Protein AF-A0A0B7IC99-F1 (afdb_monomer_lite)

Structure (mmCIF, N/CA/C/O backbone):
data_AF-A0A0B7IC99-F1
#
_entry.id   AF-A0A0B7IC99-F1
#
loop_
_atom_site.group_PDB
_atom_site.id
_atom_site.type_symbol
_atom_site.label_atom_id
_atom_site.label_alt_id
_atom_site.label_comp_id
_atom_site.label_asym_id
_atom_site.label_entity_id
_atom_site.label_seq_id
_atom_site.pdbx_PDB_ins_code
_atom_site.Cartn_x
_atom_site.Cartn_y
_atom_site.Cartn_z
_atom_site.occupancy
_atom_site.B_iso_or_equiv
_atom_site.auth_seq_id
_atom_site.auth_comp_id
_atom_site.auth_asym_id
_atom_site.auth_atom_id
_atom_site.pdbx_PDB_model_num
ATOM 1 N N . MET A 1 1 ? 34.315 9.144 -9.567 1.00 33.91 1 MET A N 1
ATOM 2 C CA . MET A 1 1 ? 32.883 9.431 -9.334 1.00 33.91 1 MET A CA 1
ATOM 3 C C . MET A 1 1 ? 32.122 8.128 -9.493 1.00 33.91 1 MET A C 1
ATOM 5 O O . MET A 1 1 ? 31.980 7.667 -10.616 1.00 33.91 1 MET A O 1
ATOM 9 N N . CYS A 1 2 ? 31.712 7.488 -8.397 1.00 37.56 2 CYS A N 1
ATOM 10 C CA . CYS A 1 2 ? 30.828 6.327 -8.478 1.00 37.56 2 CYS A CA 1
ATOM 11 C C . CYS A 1 2 ? 29.395 6.842 -8.585 1.00 37.56 2 CYS A C 1
ATOM 13 O O . CYS A 1 2 ? 28.872 7.430 -7.641 1.00 37.56 2 CYS A O 1
ATOM 15 N N . VAL A 1 3 ? 28.779 6.660 -9.750 1.00 36.12 3 VAL A N 1
ATOM 16 C CA . VAL A 1 3 ? 27.331 6.787 -9.893 1.00 36.12 3 VAL A CA 1
ATOM 17 C C . VAL A 1 3 ? 26.743 5.565 -9.197 1.00 36.12 3 VAL A C 1
ATOM 19 O O . VAL A 1 3 ? 26.799 4.458 -9.727 1.00 36.12 3 VAL A O 1
ATOM 22 N N . SER A 1 4 ? 26.248 5.743 -7.974 1.00 40.25 4 SER A N 1
ATOM 23 C CA . SER A 1 4 ? 25.485 4.709 -7.281 1.00 40.25 4 SER A CA 1
ATOM 24 C C . SER A 1 4 ? 24.164 4.527 -8.018 1.00 40.25 4 SER A C 1
ATOM 26 O O . SER A 1 4 ? 23.196 5.247 -7.781 1.00 40.25 4 SER A O 1
ATOM 28 N N . ILE A 1 5 ? 24.136 3.583 -8.951 1.00 47.56 5 ILE A N 1
ATOM 29 C CA . ILE A 1 5 ? 22.894 3.060 -9.507 1.00 47.56 5 ILE A CA 1
ATOM 30 C C . ILE A 1 5 ? 22.196 2.371 -8.333 1.00 47.56 5 ILE A C 1
ATOM 32 O O . ILE A 1 5 ? 22.685 1.359 -7.833 1.00 47.56 5 ILE A O 1
ATOM 36 N N . ALA A 1 6 ? 21.116 2.956 -7.814 1.00 50.75 6 ALA A N 1
ATOM 37 C CA . ALA A 1 6 ? 20.297 2.279 -6.818 1.00 50.75 6 ALA A CA 1
ATOM 38 C C . ALA A 1 6 ? 19.737 1.015 -7.482 1.00 50.75 6 ALA A C 1
ATOM 40 O O . ALA A 1 6 ? 18.934 1.111 -8.410 1.00 50.75 6 ALA A O 1
ATOM 41 N N . SER A 1 7 ? 20.204 -0.162 -7.066 1.00 52.50 7 SER A N 1
ATOM 42 C CA . SER A 1 7 ? 19.646 -1.423 -7.537 1.00 52.50 7 SER A CA 1
ATOM 43 C C . SER A 1 7 ? 18.188 -1.505 -7.090 1.00 52.50 7 SER A C 1
ATOM 45 O O . SER A 1 7 ? 17.863 -1.236 -5.931 1.00 52.50 7 SER A O 1
ATOM 47 N N . ALA A 1 8 ? 17.292 -1.837 -8.021 1.00 60.47 8 ALA A N 1
ATOM 48 C CA . ALA A 1 8 ? 15.918 -2.160 -7.669 1.00 60.47 8 ALA A CA 1
ATOM 49 C C . ALA A 1 8 ? 15.945 -3.362 -6.716 1.00 60.47 8 ALA A C 1
ATOM 51 O O . ALA A 1 8 ? 16.565 -4.383 -7.023 1.00 60.47 8 ALA A O 1
ATOM 52 N N . GLN A 1 9 ? 15.323 -3.227 -5.546 1.00 73.44 9 GLN A N 1
ATOM 53 C CA . GLN A 1 9 ? 15.231 -4.330 -4.597 1.00 73.44 9 GLN A CA 1
ATOM 54 C C . GLN A 1 9 ? 13.999 -5.157 -4.942 1.00 73.44 9 GLN A C 1
ATOM 56 O O . GLN A 1 9 ? 12.896 -4.619 -5.022 1.00 73.44 9 GLN A O 1
ATOM 61 N N . HIS A 1 10 ? 14.192 -6.459 -5.133 1.00 79.50 10 HIS A N 1
ATOM 62 C CA . HIS A 1 10 ? 13.088 -7.390 -5.307 1.00 79.50 10 HIS A CA 1
ATOM 63 C C . HIS A 1 10 ? 12.312 -7.515 -3.991 1.00 79.50 10 HIS A C 1
ATOM 65 O O . HIS A 1 10 ? 12.901 -7.830 -2.953 1.00 79.50 10 HIS A O 1
ATOM 71 N N . LEU A 1 11 ? 11.007 -7.256 -4.031 1.00 91.38 11 LEU A N 1
ATOM 72 C CA . LEU A 1 11 ? 10.086 -7.483 -2.921 1.00 91.38 11 LEU A CA 1
ATOM 73 C C . LEU A 1 11 ? 9.160 -8.632 -3.297 1.00 91.38 11 LEU A C 1
ATOM 75 O O . LEU A 1 11 ? 8.717 -8.705 -4.435 1.00 91.38 11 LEU A O 1
ATOM 79 N N . TYR A 1 12 ? 8.878 -9.503 -2.335 1.00 94.19 12 TYR A N 1
ATOM 80 C CA . TYR A 1 12 ? 7.920 -10.590 -2.506 1.00 94.19 12 TYR A CA 1
ATOM 81 C C . TYR A 1 12 ? 6.507 -10.128 -2.122 1.00 94.19 12 TYR A C 1
ATOM 83 O O . TYR A 1 12 ? 6.346 -9.204 -1.312 1.00 94.19 12 TYR A O 1
ATOM 91 N N . THR A 1 13 ? 5.476 -10.784 -2.652 1.00 97.06 13 THR A N 1
ATOM 92 C CA . THR A 1 13 ? 4.086 -10.530 -2.242 1.00 97.06 13 THR A CA 1
ATOM 93 C C . THR A 1 13 ? 3.875 -10.696 -0.735 1.00 97.06 13 THR A C 1
ATOM 95 O O . THR A 1 13 ? 4.193 -11.721 -0.139 1.00 97.06 13 THR A O 1
ATOM 98 N N . GLY A 1 14 ? 3.283 -9.681 -0.108 1.00 96.50 14 GLY A N 1
ATOM 99 C CA . GLY A 1 14 ? 3.072 -9.608 1.335 1.00 96.50 14 GLY A CA 1
ATOM 100 C C . GLY A 1 14 ? 4.176 -8.868 2.090 1.00 96.50 14 GLY A C 1
ATOM 101 O O . GLY A 1 14 ? 3.988 -8.570 3.270 1.00 96.50 14 GLY A O 1
ATOM 102 N N . ALA A 1 15 ? 5.289 -8.514 1.436 1.00 96.88 15 ALA A N 1
ATOM 103 C CA . ALA A 1 15 ? 6.337 -7.716 2.061 1.00 96.88 15 ALA A CA 1
ATOM 104 C C . ALA A 1 15 ? 5.795 -6.356 2.529 1.00 96.88 15 ALA A C 1
ATOM 106 O O . ALA A 1 15 ? 5.006 -5.706 1.841 1.00 96.88 15 ALA A O 1
ATOM 107 N N . THR A 1 16 ? 6.265 -5.894 3.687 1.00 96.94 16 THR A N 1
ATOM 108 C CA . THR A 1 16 ? 5.835 -4.643 4.326 1.00 96.94 16 THR A CA 1
ATOM 109 C C . THR A 1 16 ? 6.961 -3.599 4.282 1.00 96.94 16 THR A C 1
ATOM 111 O O . THR A 1 16 ? 7.579 -3.323 5.314 1.00 96.94 16 THR A O 1
ATOM 114 N N . PRO A 1 17 ? 7.260 -2.972 3.126 1.00 95.88 17 PRO A N 1
ATOM 115 C CA . PRO A 1 17 ? 8.438 -2.109 2.982 1.00 95.88 17 PRO A CA 1
ATOM 116 C C . PRO A 1 17 ? 8.376 -0.812 3.808 1.00 95.88 17 PRO A C 1
ATOM 118 O O . PRO A 1 17 ? 9.403 -0.179 4.044 1.00 95.88 17 PRO A O 1
ATOM 121 N N . TYR A 1 18 ? 7.192 -0.419 4.287 1.00 96.38 18 TYR A N 1
ATOM 122 C CA . TYR A 1 18 ? 6.999 0.718 5.195 1.00 96.38 18 TYR A CA 1
ATOM 123 C C . TYR A 1 18 ? 6.839 0.327 6.670 1.00 96.38 18 TYR A C 1
ATOM 125 O O . TYR A 1 18 ? 6.283 1.099 7.452 1.00 96.38 18 TYR A O 1
ATOM 133 N N . SER A 1 19 ? 7.335 -0.844 7.086 1.00 96.12 19 SER A N 1
ATOM 134 C CA . SER A 1 19 ? 7.227 -1.306 8.479 1.00 96.12 19 SER A CA 1
ATOM 135 C C . SER A 1 19 ? 7.847 -0.333 9.485 1.00 96.12 19 SER A C 1
ATOM 137 O O . SER A 1 19 ? 7.276 -0.106 10.546 1.00 96.12 19 SER A O 1
ATOM 139 N N . GLN A 1 20 ? 8.938 0.345 9.119 1.00 94.50 20 GLN A N 1
ATOM 140 C CA . GLN A 1 20 ? 9.553 1.386 9.954 1.00 94.50 20 GLN A CA 1
ATOM 141 C C . GLN A 1 20 ? 8.631 2.595 10.235 1.00 94.50 20 GLN A C 1
ATOM 143 O O . GLN A 1 20 ? 8.875 3.333 11.184 1.00 94.50 20 GLN A O 1
ATOM 148 N N . TYR A 1 21 ? 7.596 2.816 9.413 1.00 94.25 21 TYR A N 1
ATOM 149 C CA . TYR A 1 21 ? 6.668 3.950 9.531 1.00 94.25 21 TYR A CA 1
ATOM 150 C C . TYR A 1 21 ? 5.298 3.542 10.078 1.00 94.25 21 TYR A C 1
ATOM 152 O O . TYR A 1 21 ? 4.676 4.311 10.810 1.00 94.25 21 TYR A O 1
ATOM 160 N N . TYR A 1 22 ? 4.815 2.353 9.710 1.00 95.06 22 TYR A N 1
ATOM 161 C CA . TYR A 1 22 ? 3.443 1.914 9.994 1.00 95.06 22 TYR A CA 1
ATOM 162 C C . TYR A 1 22 ? 3.354 0.602 10.782 1.00 95.06 22 TYR A C 1
ATOM 164 O O . TYR A 1 22 ? 2.251 0.183 11.127 1.00 95.06 22 TYR A O 1
ATOM 172 N N . GLY A 1 23 ? 4.487 -0.040 11.073 1.00 95.12 23 GLY A N 1
ATOM 173 C CA . GLY A 1 23 ? 4.533 -1.399 11.602 1.00 95.12 23 GLY A CA 1
ATOM 174 C C . GLY A 1 23 ? 4.267 -2.464 10.535 1.00 95.12 23 GLY A C 1
ATOM 175 O O . GLY A 1 23 ? 4.018 -2.170 9.361 1.00 95.12 23 GLY A O 1
ATOM 176 N N . GLU A 1 2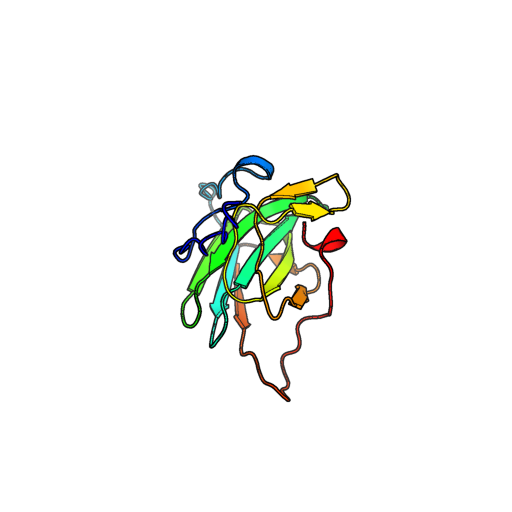4 ? 4.364 -3.721 10.952 1.00 93.94 24 GLU A N 1
ATOM 177 C CA . GLU A 1 24 ? 3.972 -4.882 10.148 1.00 93.94 24 GLU A CA 1
ATOM 178 C C . GLU A 1 24 ? 2.452 -5.101 10.203 1.00 93.94 24 GLU A C 1
ATOM 180 O O . GLU A 1 24 ? 1.728 -4.377 10.888 1.00 93.94 24 GLU A O 1
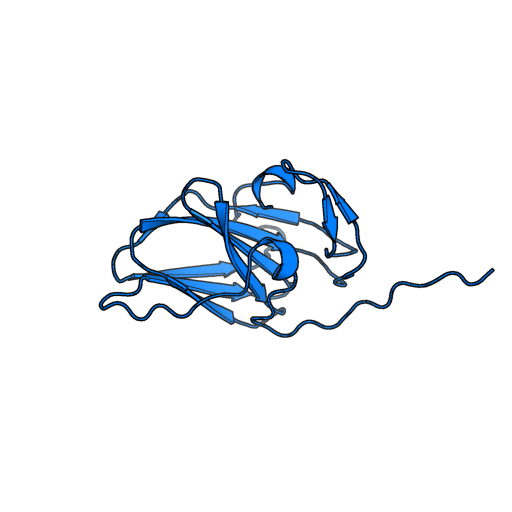ATOM 185 N N . ASN A 1 25 ? 1.948 -6.093 9.468 1.00 94.50 25 ASN A N 1
ATOM 186 C CA . ASN A 1 25 ? 0.527 -6.434 9.464 1.00 94.50 25 ASN A CA 1
ATOM 187 C C . ASN A 1 25 ? 0.224 -7.455 10.577 1.00 94.50 25 ASN A C 1
ATOM 189 O O . ASN A 1 25 ? 0.524 -8.633 10.384 1.00 94.50 25 ASN A O 1
ATOM 193 N N . PRO A 1 26 ? -0.398 -7.069 11.709 1.00 88.62 26 PRO A N 1
ATOM 194 C CA . PRO A 1 26 ? -0.769 -8.040 12.727 1.00 88.62 26 PRO A CA 1
ATOM 195 C C . PRO A 1 26 ? -1.895 -8.954 12.241 1.00 88.62 26 PRO A C 1
ATOM 197 O O . PRO A 1 26 ? -2.782 -8.535 11.480 1.00 88.62 26 PRO A O 1
ATOM 200 N N . SER A 1 27 ? -1.867 -10.188 12.744 1.00 83.88 27 SER A N 1
ATOM 201 C CA . SER A 1 27 ? -2.975 -11.134 12.667 1.00 83.88 27 SER A CA 1
ATOM 202 C C . SER A 1 27 ? -4.238 -10.523 13.274 1.00 83.88 27 SER A C 1
ATOM 204 O O . SER A 1 27 ? -4.201 -9.668 14.160 1.00 83.88 27 SER A O 1
ATOM 206 N N . CYS A 1 28 ? -5.385 -10.952 12.764 1.00 85.25 28 CYS A N 1
ATOM 207 C CA . CYS A 1 28 ? -6.654 -10.729 13.431 1.00 85.25 28 CYS A CA 1
ATOM 208 C C . CYS A 1 28 ? -6.972 -12.003 14.217 1.00 85.25 28 CYS A C 1
ATOM 210 O O . CYS A 1 28 ? -7.140 -13.062 13.616 1.00 85.25 28 CYS A O 1
ATOM 212 N N . GLU A 1 29 ? -6.977 -11.898 15.545 1.00 77.31 29 GLU A N 1
ATOM 213 C CA . GLU A 1 29 ? -7.206 -13.021 16.472 1.00 77.31 29 GLU A CA 1
ATOM 214 C C . GLU A 1 29 ? -8.638 -13.033 17.036 1.00 77.31 29 GLU A C 1
ATOM 216 O O . GLU A 1 29 ? -9.011 -13.918 17.801 1.00 77.31 29 GLU A O 1
ATOM 221 N N . GLU A 1 30 ? -9.460 -12.053 16.654 1.00 71.88 30 GLU A N 1
ATOM 222 C CA . GLU A 1 30 ? -10.852 -11.937 17.086 1.00 71.88 30 GLU A CA 1
ATOM 223 C C . GLU A 1 30 ? -11.787 -12.850 16.274 1.00 71.88 30 GLU A C 1
ATOM 225 O O . GLU A 1 30 ? -11.544 -13.165 15.106 1.00 71.88 30 GLU A O 1
ATOM 230 N N . TYR A 1 31 ? -12.917 -13.235 16.873 1.00 71.25 31 TYR A N 1
ATOM 231 C CA . TYR A 1 31 ? -13.989 -13.918 16.149 1.00 71.25 31 TYR A CA 1
ATOM 232 C C . TYR A 1 31 ? -14.648 -12.934 15.166 1.00 71.25 31 TYR A C 1
ATOM 234 O O . TYR A 1 31 ? -15.198 -11.918 15.587 1.00 71.25 31 TYR A O 1
ATOM 242 N N . GLY A 1 32 ? -14.619 -13.236 13.862 1.00 77.62 32 GLY A N 1
ATOM 243 C CA . GLY A 1 32 ? -15.238 -12.384 12.835 1.00 77.62 32 GLY A CA 1
ATOM 244 C C . GLY A 1 32 ? -14.291 -11.367 12.185 1.00 77.62 32 GLY A C 1
ATOM 245 O O . GLY A 1 32 ? -14.602 -10.186 12.055 1.00 77.62 32 GLY A O 1
ATOM 246 N N . CYS A 1 33 ? -13.113 -11.805 11.751 1.00 90.00 33 CYS A N 1
ATOM 247 C CA . CYS A 1 33 ? -12.221 -10.943 10.983 1.00 90.00 33 CYS A CA 1
ATOM 248 C C . CYS A 1 33 ? -12.839 -10.551 9.635 1.00 90.00 33 CYS A C 1
ATOM 250 O O . CYS A 1 33 ? -13.373 -11.384 8.903 1.00 90.00 33 CYS A O 1
ATOM 252 N N . SER A 1 34 ? -12.712 -9.274 9.295 1.00 94.38 34 SER A N 1
ATOM 253 C CA . SER A 1 34 ? -12.949 -8.778 7.946 1.00 94.38 34 SER A CA 1
ATOM 254 C C . SER A 1 34 ? -11.673 -8.882 7.122 1.00 94.38 34 SER A C 1
ATOM 256 O O . SER A 1 34 ? -10.561 -8.803 7.655 1.00 94.38 34 SER A O 1
ATOM 258 N N . GLN A 1 35 ? -11.832 -9.042 5.812 1.00 95.88 35 GLN A N 1
ATOM 259 C CA . GLN A 1 35 ? -10.708 -9.221 4.905 1.00 95.88 35 GLN A CA 1
ATOM 260 C C . GLN A 1 35 ? -10.807 -8.303 3.694 1.00 95.88 35 GLN A C 1
ATOM 262 O O . GLN A 1 35 ? -11.890 -8.034 3.177 1.00 95.88 35 GLN A O 1
ATOM 267 N N . ILE A 1 36 ? -9.651 -7.857 3.213 1.00 96.50 36 ILE A N 1
ATOM 268 C CA . ILE A 1 36 ? -9.512 -7.264 1.884 1.00 96.50 36 ILE A CA 1
ATOM 269 C C . ILE A 1 36 ? -8.528 -8.121 1.106 1.00 96.50 36 ILE A C 1
ATOM 271 O O . ILE A 1 36 ? -7.362 -8.222 1.486 1.00 96.50 36 ILE A O 1
ATOM 275 N N . LYS A 1 37 ? -8.991 -8.725 0.015 1.00 97.12 37 LYS A N 1
ATOM 276 C CA . LYS A 1 37 ? -8.145 -9.468 -0.915 1.00 97.12 37 LYS A CA 1
ATOM 277 C C . LYS A 1 37 ? -7.873 -8.609 -2.135 1.00 97.12 37 LYS A C 1
ATOM 279 O O . LYS A 1 37 ? -8.800 -8.136 -2.785 1.00 97.12 37 LYS A O 1
ATOM 284 N N . VAL A 1 38 ? -6.603 -8.434 -2.465 1.00 96.44 38 VAL A N 1
ATOM 285 C CA . VAL A 1 38 ? -6.176 -7.726 -3.670 1.00 96.44 38 VAL A CA 1
ATOM 286 C C . VAL A 1 38 ? -5.487 -8.725 -4.577 1.00 96.44 38 VAL A C 1
ATOM 288 O O . VAL A 1 38 ? -4.566 -9.408 -4.147 1.00 96.44 38 VAL A O 1
ATOM 291 N N . THR A 1 39 ? -5.955 -8.825 -5.816 1.00 95.06 39 THR A N 1
ATOM 292 C CA . THR A 1 39 ? -5.351 -9.642 -6.876 1.00 95.06 39 THR A CA 1
ATOM 293 C C . THR A 1 39 ? -4.859 -8.716 -7.976 1.00 95.06 39 THR A C 1
ATOM 295 O O . THR A 1 39 ? -5.627 -7.884 -8.468 1.00 95.06 39 THR A O 1
ATOM 298 N N . THR A 1 40 ? -3.592 -8.838 -8.349 1.00 92.31 40 THR A N 1
ATOM 299 C CA . THR A 1 40 ? -2.958 -8.052 -9.409 1.00 92.31 40 THR A CA 1
ATOM 300 C C . THR A 1 40 ? -2.990 -8.809 -10.734 1.00 92.31 40 THR A C 1
ATOM 302 O O . THR A 1 40 ? -3.279 -10.002 -10.800 1.00 92.31 40 THR A O 1
ATOM 305 N N . SER A 1 41 ? -2.715 -8.088 -11.820 1.00 87.25 41 SER A N 1
ATOM 306 C CA . SER A 1 41 ? -2.564 -8.664 -13.158 1.00 87.25 41 SER A CA 1
ATOM 307 C C . SER A 1 41 ? -1.154 -8.410 -13.683 1.00 87.25 41 SER A C 1
ATOM 309 O O . SER A 1 41 ? -0.234 -9.146 -13.387 1.00 87.25 41 SER A O 1
ATOM 311 N N . ASN A 1 42 ? -0.921 -7.329 -14.408 1.00 84.25 42 ASN A N 1
ATOM 312 C CA . ASN A 1 42 ? 0.331 -7.083 -15.130 1.00 84.25 42 ASN A CA 1
ATOM 313 C C . ASN A 1 42 ? 1.272 -6.068 -14.453 1.00 84.25 42 ASN A C 1
ATOM 315 O O . ASN A 1 42 ? 2.261 -5.658 -15.066 1.00 84.25 42 ASN A O 1
ATOM 319 N N . SER A 1 43 ? 0.961 -5.628 -13.234 1.00 88.38 43 SER A N 1
ATOM 320 C CA . SER A 1 43 ? 1.737 -4.615 -12.519 1.00 88.38 43 SER A CA 1
ATOM 321 C C . SER A 1 43 ? 1.863 -4.948 -11.048 1.00 88.38 43 SER A C 1
ATOM 323 O O . SER A 1 43 ? 0.893 -5.374 -10.419 1.00 88.38 43 SER A O 1
ATOM 325 N N . ASP A 1 44 ? 3.039 -4.636 -10.517 1.00 93.56 44 ASP A N 1
ATOM 326 C CA . ASP A 1 44 ? 3.274 -4.558 -9.087 1.00 93.56 44 ASP A CA 1
ATOM 327 C C . ASP A 1 44 ? 2.431 -3.429 -8.493 1.00 93.56 44 ASP A C 1
ATOM 329 O O . ASP A 1 44 ? 2.149 -2.411 -9.147 1.00 93.56 44 ASP A O 1
ATOM 333 N N . VAL A 1 45 ? 2.051 -3.604 -7.233 1.00 95.44 45 VAL A N 1
ATOM 334 C CA . VAL A 1 45 ? 1.325 -2.595 -6.471 1.00 95.44 45 VAL A CA 1
ATOM 335 C C . VAL A 1 45 ? 1.772 -2.620 -5.019 1.00 95.44 45 VAL A C 1
ATOM 337 O O . VAL A 1 45 ? 1.918 -3.671 -4.401 1.00 95.44 45 VAL A O 1
ATOM 340 N N . LEU A 1 46 ? 1.951 -1.439 -4.444 1.00 97.56 46 LEU A N 1
ATOM 341 C CA . LEU A 1 46 ? 1.937 -1.267 -3.005 1.00 97.56 46 LEU A CA 1
ATOM 342 C C . LEU A 1 46 ? 0.528 -0.856 -2.585 1.00 97.56 46 LEU A C 1
ATOM 344 O O . LEU A 1 46 ? 0.020 0.188 -2.996 1.00 97.56 46 LEU A O 1
ATOM 348 N N . VAL A 1 47 ? -0.098 -1.667 -1.744 1.00 97.94 47 VAL A N 1
ATOM 349 C CA . VAL A 1 47 ? -1.412 -1.374 -1.176 1.00 97.94 47 VAL A CA 1
ATOM 350 C C . VAL A 1 47 ? -1.226 -0.766 0.203 1.00 97.94 47 VAL A C 1
ATOM 352 O O . VAL A 1 47 ? -0.488 -1.317 1.018 1.00 97.94 47 VAL A O 1
ATOM 355 N N . THR A 1 48 ? -1.928 0.329 0.497 1.00 98.00 48 THR A N 1
ATOM 356 C CA . THR A 1 48 ? -2.094 0.832 1.867 1.00 98.00 48 THR A CA 1
ATOM 357 C C . THR A 1 48 ? -3.574 0.878 2.228 1.00 98.00 48 THR A C 1
ATOM 359 O O . THR A 1 48 ? -4.427 1.258 1.428 1.00 98.00 48 THR A O 1
ATOM 362 N N . ILE A 1 49 ? -3.900 0.470 3.452 1.00 97.94 49 ILE A N 1
ATOM 363 C CA . ILE A 1 49 ? -5.268 0.478 3.975 1.00 97.94 49 ILE A CA 1
ATOM 364 C C . ILE A 1 49 ? -5.309 1.430 5.158 1.00 97.94 49 ILE A C 1
ATOM 366 O O . ILE A 1 49 ? -4.538 1.283 6.111 1.00 97.94 49 ILE A O 1
ATOM 370 N N . LYS A 1 50 ? -6.223 2.401 5.108 1.00 97.12 50 LYS A N 1
ATOM 371 C CA . LYS A 1 50 ? -6.408 3.402 6.156 1.00 97.12 50 LYS A CA 1
ATOM 372 C C . LYS A 1 50 ? -7.680 3.166 6.964 1.00 97.12 50 LYS A C 1
ATOM 374 O O . LYS A 1 50 ? -8.733 2.875 6.405 1.00 97.12 50 LYS A O 1
ATOM 379 N N . LYS A 1 51 ? -7.597 3.389 8.278 1.00 95.94 51 LYS A N 1
ATOM 380 C CA . LYS A 1 51 ? -8.738 3.504 9.205 1.00 95.94 51 LYS A CA 1
ATOM 381 C C . LYS A 1 51 ? -8.629 4.845 9.919 1.00 95.94 51 LYS A C 1
ATOM 383 O O . LYS A 1 51 ? -7.575 5.166 10.463 1.00 95.94 51 LYS A O 1
ATOM 388 N N . LYS A 1 52 ? -9.697 5.652 9.901 1.00 94.50 52 LYS A N 1
ATOM 389 C CA . LYS A 1 52 ? -9.706 7.011 10.493 1.00 94.50 52 LYS A CA 1
ATOM 390 C C . LYS A 1 52 ? -8.502 7.870 10.042 1.00 94.50 52 LYS A C 1
ATOM 392 O O . LYS A 1 52 ? -7.872 8.547 10.847 1.00 94.50 52 LYS A O 1
ATOM 397 N N . GLY A 1 53 ? -8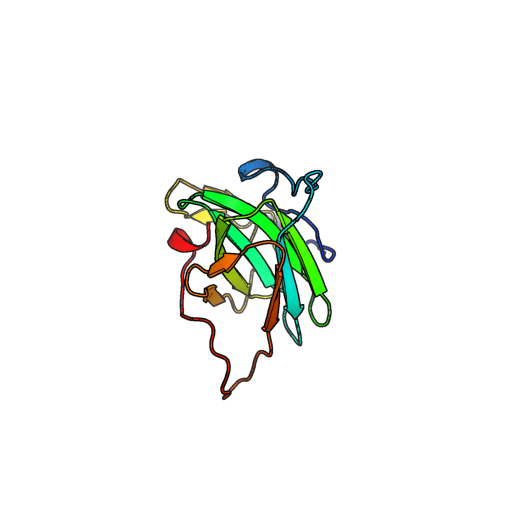.147 7.787 8.755 1.00 91.88 53 GLY A N 1
ATOM 398 C CA . GLY A 1 53 ? -7.056 8.560 8.143 1.00 91.88 53 GLY A CA 1
ATOM 399 C C . GLY A 1 53 ? -5.629 8.057 8.410 1.00 91.88 53 GLY A C 1
ATOM 400 O O . GLY A 1 53 ? -4.690 8.623 7.854 1.00 91.88 53 GLY A O 1
ATOM 401 N N . LYS A 1 54 ? -5.441 6.997 9.206 1.00 94.06 54 LYS A N 1
ATOM 402 C CA . LYS A 1 54 ? -4.123 6.408 9.505 1.00 94.06 54 LYS A CA 1
ATOM 403 C C . LYS A 1 54 ? -3.923 5.104 8.745 1.00 94.06 54 LYS A C 1
ATOM 405 O O . LYS A 1 54 ? -4.857 4.307 8.699 1.00 94.06 54 LYS A O 1
ATOM 410 N N . VAL A 1 55 ? -2.730 4.876 8.187 1.00 96.12 55 VAL A N 1
ATOM 411 C CA . VAL A 1 55 ? -2.357 3.572 7.609 1.00 96.12 55 VAL A CA 1
ATOM 412 C C . VAL A 1 55 ? -2.335 2.537 8.730 1.00 96.12 55 VAL A C 1
ATOM 414 O O . VAL A 1 55 ? -1.681 2.744 9.746 1.00 96.12 55 VAL A O 1
ATOM 417 N N . VAL A 1 56 ? -3.087 1.454 8.552 1.00 96.44 56 VAL A N 1
ATOM 418 C CA . VAL A 1 56 ? -3.174 0.340 9.509 1.00 96.44 56 VAL A CA 1
ATOM 419 C C . VAL A 1 56 ? -2.679 -0.977 8.925 1.00 96.44 56 VAL A C 1
ATOM 421 O O . VAL A 1 56 ? -2.383 -1.897 9.684 1.00 96.44 56 VAL A O 1
ATOM 424 N N . ARG A 1 57 ? -2.613 -1.086 7.595 1.00 97.25 57 ARG A N 1
ATOM 425 C CA . ARG A 1 57 ? -2.020 -2.214 6.874 1.00 97.25 57 ARG A CA 1
ATOM 426 C C . ARG A 1 57 ? -1.359 -1.721 5.600 1.00 97.25 57 ARG A C 1
ATOM 428 O O . ARG A 1 57 ? -1.836 -0.761 4.989 1.00 97.25 57 ARG A O 1
ATOM 435 N N . HIS A 1 58 ? -0.306 -2.405 5.185 1.00 98.12 58 HIS A N 1
ATOM 436 C CA . HIS A 1 58 ? 0.298 -2.213 3.873 1.00 98.12 58 HIS A CA 1
ATOM 437 C C . HIS A 1 58 ? 0.970 -3.492 3.405 1.00 98.12 58 HIS A C 1
ATOM 439 O O . HIS A 1 58 ? 1.421 -4.280 4.227 1.00 98.12 58 HIS A O 1
ATOM 445 N N . ALA A 1 59 ? 1.001 -3.720 2.100 1.00 98.12 59 ALA A N 1
ATOM 446 C CA . ALA A 1 59 ? 1.795 -4.796 1.526 1.00 98.12 59 ALA A CA 1
ATOM 447 C C . ALA A 1 59 ? 2.162 -4.470 0.083 1.00 98.12 59 ALA A C 1
ATOM 449 O O . ALA A 1 59 ? 1.380 -3.856 -0.647 1.00 98.12 59 ALA A O 1
ATOM 450 N N . PHE A 1 60 ? 3.349 -4.906 -0.312 1.00 97.69 60 PHE A N 1
ATOM 451 C CA . PHE A 1 60 ? 3.728 -5.045 -1.706 1.00 97.69 60 PHE A CA 1
ATOM 452 C C . PHE A 1 60 ? 3.088 -6.316 -2.272 1.00 97.69 60 PHE A C 1
ATOM 454 O O . PHE A 1 60 ? 3.034 -7.333 -1.583 1.00 97.69 60 PHE A O 1
ATOM 461 N N . ILE A 1 61 ? 2.583 -6.260 -3.499 1.00 97.31 61 ILE A N 1
ATOM 462 C CA . ILE A 1 61 ? 1.999 -7.398 -4.210 1.00 97.31 61 ILE A CA 1
ATOM 463 C C . ILE A 1 61 ? 2.597 -7.390 -5.612 1.00 97.31 61 ILE A C 1
ATOM 465 O O . ILE A 1 61 ? 2.457 -6.398 -6.336 1.00 97.31 61 ILE A O 1
ATOM 469 N N . GLU A 1 62 ? 3.279 -8.474 -5.965 1.00 95.19 62 GLU A N 1
ATOM 470 C CA . GLU A 1 62 ? 3.880 -8.658 -7.286 1.00 95.19 62 GLU A CA 1
ATOM 471 C C . GLU A 1 62 ? 2.796 -8.745 -8.363 1.00 95.19 62 GLU A C 1
ATOM 473 O O . GLU A 1 62 ? 1.636 -9.064 -8.084 1.00 95.19 62 GLU A O 1
ATOM 478 N N . ALA A 1 63 ? 3.152 -8.452 -9.612 1.00 92.62 63 ALA A N 1
ATOM 479 C CA . ALA A 1 63 ? 2.286 -8.737 -10.750 1.00 92.62 63 ALA A CA 1
ATOM 480 C C . ALA A 1 63 ? 1.871 -10.228 -10.794 1.00 92.62 63 ALA A C 1
ATOM 482 O O . ALA A 1 63 ? 2.688 -11.121 -10.589 1.00 92.62 63 ALA A O 1
ATOM 483 N N . ASN A 1 64 ? 0.614 -10.489 -11.160 1.00 92.75 64 ASN A N 1
ATOM 484 C CA . ASN A 1 64 ? -0.038 -11.803 -11.256 1.00 92.75 64 ASN A CA 1
ATOM 485 C C . ASN A 1 64 ? -0.150 -12.576 -9.933 1.00 92.75 64 ASN A C 1
ATOM 487 O O . ASN A 1 64 ? -0.268 -13.800 -9.951 1.00 92.75 64 ASN A O 1
ATOM 491 N N . ASP A 1 65 ? -0.157 -11.878 -8.801 1.00 96.19 65 ASP A N 1
ATOM 492 C CA . ASP A 1 65 ? -0.281 -12.488 -7.481 1.00 96.19 65 ASP A CA 1
ATOM 493 C C . ASP A 1 65 ? -1.449 -11.885 -6.685 1.00 96.19 65 ASP A C 1
ATOM 495 O O . ASP A 1 65 ? -2.182 -11.001 -7.144 1.00 96.19 65 ASP A O 1
ATOM 499 N N . SER A 1 66 ? -1.678 -12.391 -5.479 1.00 96.81 66 SER A N 1
ATOM 500 C CA . SER A 1 66 ? -2.699 -11.881 -4.585 1.00 96.81 66 SER A CA 1
ATOM 501 C C . SER A 1 66 ? -2.253 -11.871 -3.134 1.00 96.81 66 SER A C 1
ATOM 503 O O . SER A 1 66 ? -1.542 -12.754 -2.668 1.00 96.81 66 SER A O 1
ATOM 505 N N . TYR A 1 67 ? -2.751 -10.891 -2.389 1.00 97.75 67 TYR A N 1
ATOM 506 C CA . TYR A 1 67 ? -2.547 -10.813 -0.951 1.00 97.75 67 TYR A CA 1
ATOM 507 C C . TYR A 1 67 ? -3.863 -10.520 -0.240 1.00 97.75 67 TYR A C 1
ATOM 509 O O . TYR A 1 67 ? -4.689 -9.739 -0.722 1.00 97.75 67 TYR A O 1
ATOM 517 N N . THR A 1 68 ? -4.057 -11.159 0.913 1.00 97.38 68 THR A N 1
ATOM 518 C CA . THR A 1 68 ? -5.251 -10.979 1.743 1.00 97.38 68 THR A CA 1
ATOM 519 C C . THR A 1 68 ? -4.867 -10.326 3.059 1.00 97.38 68 THR A C 1
ATOM 521 O O . THR A 1 68 ? -4.166 -10.906 3.883 1.00 97.38 68 THR A O 1
ATOM 524 N N . PHE A 1 69 ? -5.366 -9.115 3.264 1.00 96.75 69 PHE A N 1
ATOM 525 C CA . PHE A 1 69 ? -5.289 -8.409 4.531 1.00 96.75 69 PHE A CA 1
ATOM 526 C C . PHE A 1 69 ? -6.402 -8.889 5.458 1.00 96.75 69 PHE A C 1
ATOM 528 O O . PHE A 1 69 ? -7.530 -9.077 5.009 1.00 96.75 69 PHE A O 1
ATOM 535 N N . SER A 1 70 ? -6.098 -9.012 6.750 1.00 94.50 70 SER A N 1
ATOM 536 C CA . SER A 1 70 ? -7.068 -9.364 7.791 1.00 94.50 70 SER A CA 1
ATOM 537 C C . SER A 1 70 ? -7.047 -8.337 8.926 1.00 94.50 70 SER A C 1
ATOM 539 O O . SER A 1 70 ? -5.979 -7.855 9.329 1.00 94.50 70 SER A O 1
ATOM 541 N N . PHE A 1 71 ? -8.228 -7.957 9.411 1.00 92.50 71 PHE A N 1
ATOM 542 C CA . PHE A 1 71 ? -8.417 -6.949 10.458 1.00 92.50 71 PHE A CA 1
ATOM 543 C C . PHE A 1 71 ? -9.806 -7.070 11.103 1.00 92.50 71 PHE A C 1
ATOM 545 O O . PHE A 1 71 ? -10.737 -7.624 10.524 1.00 92.50 71 PHE A O 1
ATOM 552 N N . ALA A 1 72 ? -9.958 -6.510 12.305 1.00 93.25 72 ALA A N 1
ATOM 553 C CA . ALA A 1 72 ? -11.253 -6.410 12.976 1.00 93.25 72 ALA A CA 1
ATOM 554 C C . ALA A 1 72 ? -12.252 -5.564 12.167 1.00 93.25 72 ALA A C 1
ATOM 556 O O . ALA A 1 72 ? -11.870 -4.753 11.318 1.00 93.25 72 ALA A O 1
ATOM 557 N N . ASN A 1 73 ? -13.537 -5.681 12.478 1.00 94.00 73 ASN A N 1
ATOM 558 C CA . ASN A 1 73 ? -14.591 -4.942 11.787 1.00 94.00 73 ASN A CA 1
ATOM 559 C C . ASN A 1 73 ? -14.413 -3.413 11.844 1.00 94.00 73 ASN A C 1
ATOM 561 O O . ASN A 1 73 ? -13.805 -2.826 12.754 1.00 94.00 73 ASN A O 1
ATOM 565 N N . GLY A 1 74 ? -14.945 -2.741 10.827 1.00 94.31 74 GLY A N 1
ATOM 566 C CA . GLY A 1 74 ? -14.949 -1.287 10.742 1.00 94.31 74 GLY A CA 1
ATOM 567 C C . GLY A 1 74 ? -14.842 -0.754 9.324 1.00 94.31 74 GLY A C 1
ATOM 568 O O . GLY A 1 74 ? -14.920 -1.491 8.347 1.00 94.31 74 GLY A O 1
ATOM 569 N N . THR A 1 75 ? -14.662 0.560 9.228 1.00 96.94 75 THR A N 1
ATOM 570 C CA . THR A 1 75 ? -14.577 1.265 7.950 1.00 96.94 75 THR A CA 1
ATOM 571 C C . THR A 1 75 ? -13.127 1.485 7.541 1.00 96.94 75 THR A C 1
ATOM 573 O O . THR A 1 75 ? -12.352 2.103 8.280 1.00 96.94 75 THR A O 1
ATOM 576 N N . TYR A 1 76 ? -12.787 1.008 6.350 1.00 96.75 76 TYR A N 1
ATOM 577 C CA . TYR A 1 76 ? -11.442 1.022 5.794 1.00 96.75 76 TYR A CA 1
ATOM 578 C C . TYR A 1 76 ? -11.445 1.659 4.413 1.00 96.75 76 TYR A C 1
ATOM 580 O O . TYR A 1 76 ? -12.380 1.474 3.643 1.00 96.75 76 TYR A O 1
ATOM 588 N N . GLN A 1 77 ? -10.392 2.398 4.089 1.00 97.38 77 GLN A N 1
ATOM 589 C CA . GLN A 1 77 ? -10.184 2.937 2.751 1.00 97.38 77 GLN A CA 1
ATOM 590 C C . GLN A 1 77 ? -8.900 2.368 2.164 1.00 97.38 77 GLN A C 1
ATOM 592 O O . GLN A 1 77 ? -7.855 2.418 2.813 1.00 97.38 77 GLN A O 1
ATOM 597 N N . VAL A 1 78 ? -8.982 1.847 0.943 1.00 97.00 78 VAL A N 1
ATOM 598 C CA . VAL A 1 78 ? -7.848 1.234 0.247 1.00 97.00 78 VAL A CA 1
ATOM 599 C C . VAL A 1 78 ? -7.250 2.212 -0.749 1.00 97.00 78 VAL A C 1
ATOM 601 O O . VAL A 1 78 ? -7.974 2.889 -1.483 1.00 97.00 78 VAL A O 1
ATOM 604 N N . PHE A 1 79 ? -5.925 2.251 -0.777 1.00 97.06 79 PHE A N 1
ATOM 605 C CA . PHE A 1 79 ? -5.122 2.985 -1.738 1.00 97.06 79 PHE A CA 1
A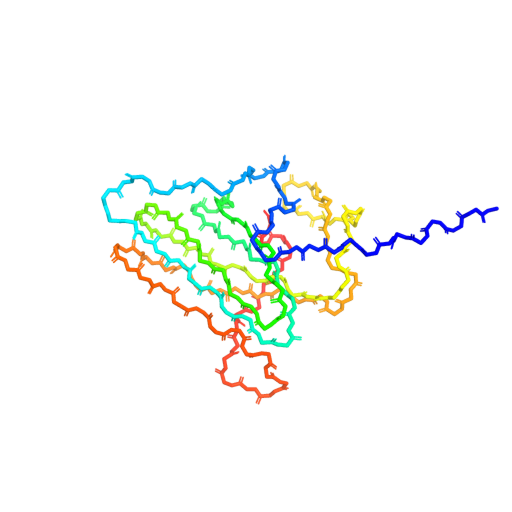TOM 606 C C . PHE A 1 79 ? -4.180 2.020 -2.449 1.00 97.06 79 PHE A C 1
ATOM 608 O O . PHE A 1 79 ? -3.689 1.052 -1.866 1.00 97.06 79 PHE A O 1
ATOM 615 N N . PHE A 1 80 ? -3.921 2.319 -3.713 1.00 95.88 80 PHE A N 1
ATOM 616 C CA . PHE A 1 80 ? -3.094 1.533 -4.609 1.00 95.88 80 PHE A CA 1
ATOM 617 C C . PHE A 1 80 ? -2.008 2.438 -5.165 1.00 95.88 80 PHE A C 1
ATOM 619 O O . PHE A 1 80 ? -2.305 3.473 -5.757 1.00 95.88 80 PHE A O 1
ATOM 626 N N . TYR A 1 81 ? -0.757 2.057 -4.977 1.00 95.50 81 TYR A N 1
ATOM 627 C CA . TYR A 1 81 ? 0.387 2.731 -5.560 1.00 95.50 81 TYR A CA 1
ATOM 628 C C . TYR A 1 81 ? 1.053 1.766 -6.535 1.00 95.50 81 TYR A C 1
ATOM 630 O O . TYR A 1 81 ? 1.659 0.785 -6.124 1.00 95.50 81 TYR A O 1
ATOM 638 N N . TYR A 1 82 ? 0.878 2.015 -7.826 1.00 93.12 82 TYR A N 1
ATOM 639 C CA . TYR A 1 82 ? 1.425 1.210 -8.911 1.00 93.12 82 TYR A CA 1
ATOM 640 C C . TYR A 1 82 ? 2.760 1.775 -9.375 1.00 93.12 82 TYR A C 1
ATOM 642 O O . TYR A 1 82 ? 2.992 2.984 -9.292 1.00 93.12 82 TYR A O 1
ATOM 650 N N . GLY A 1 83 ? 3.592 0.916 -9.949 1.00 91.88 83 GLY A N 1
ATOM 651 C CA . GLY A 1 83 ? 4.774 1.333 -10.684 1.00 91.88 83 GLY A CA 1
ATOM 652 C C . GLY A 1 83 ? 5.689 0.159 -10.996 1.00 91.88 83 GLY A C 1
ATOM 653 O O . GLY A 1 83 ? 5.303 -1.001 -10.882 1.00 91.88 83 GLY A O 1
ATOM 654 N N . LYS A 1 84 ? 6.918 0.467 -11.414 1.00 91.06 84 LYS A N 1
ATOM 655 C CA . LYS A 1 84 ? 7.965 -0.524 -11.690 1.00 91.06 84 LYS A CA 1
ATOM 656 C C . LYS A 1 84 ? 9.279 -0.159 -11.017 1.00 91.06 84 LYS A C 1
ATOM 658 O O . LYS A 1 84 ? 9.608 1.021 -10.872 1.00 91.06 84 LYS A O 1
ATOM 663 N N . GLY A 1 85 ? 10.044 -1.187 -10.652 1.00 91.44 85 GLY A N 1
ATOM 664 C CA . GLY A 1 85 ? 11.385 -1.047 -10.088 1.00 91.44 85 GLY A CA 1
ATOM 665 C C . GLY A 1 85 ? 11.355 -0.389 -8.714 1.00 91.44 85 GLY A C 1
ATOM 666 O O . GLY A 1 85 ? 11.676 0.797 -8.582 1.00 91.44 85 GLY A O 1
ATOM 667 N N . TRP A 1 86 ? 10.944 -1.155 -7.702 1.00 94.19 86 TRP A N 1
ATOM 668 C CA . TRP A 1 86 ? 10.946 -0.689 -6.321 1.00 94.19 86 TRP A CA 1
ATOM 669 C C . TRP A 1 86 ? 12.356 -0.275 -5.885 1.00 94.19 86 TRP A C 1
ATOM 671 O O . TRP A 1 86 ? 13.312 -1.045 -5.976 1.00 94.19 86 TRP A O 1
ATOM 681 N N . ASN A 1 87 ? 12.480 0.954 -5.396 1.00 94.38 87 ASN A N 1
ATOM 682 C CA . ASN A 1 87 ? 13.718 1.527 -4.899 1.00 94.38 87 ASN A CA 1
ATOM 683 C C . ASN A 1 87 ? 13.549 1.879 -3.412 1.00 94.38 87 ASN A C 1
ATOM 685 O O . ASN A 1 87 ? 12.877 2.869 -3.103 1.00 94.38 87 ASN A O 1
ATOM 689 N N . PRO A 1 88 ? 14.181 1.132 -2.483 1.00 93.25 88 PRO A N 1
ATOM 690 C CA . PRO A 1 88 ? 14.049 1.356 -1.041 1.00 93.25 88 PRO A CA 1
ATOM 691 C C . PRO A 1 88 ? 14.627 2.705 -0.586 1.00 93.25 88 PRO A C 1
ATOM 693 O O . PRO A 1 88 ? 14.271 3.201 0.476 1.00 93.25 88 PRO A O 1
ATOM 696 N N . ASN A 1 89 ? 15.491 3.327 -1.391 1.00 93.69 89 ASN A N 1
ATOM 697 C CA . ASN A 1 89 ? 16.138 4.599 -1.074 1.00 93.69 89 ASN A CA 1
ATOM 698 C C . ASN A 1 89 ? 15.427 5.808 -1.687 1.00 93.69 89 ASN A C 1
ATOM 700 O O . ASN A 1 89 ? 15.822 6.945 -1.420 1.00 93.69 89 ASN A O 1
ATOM 704 N N . LYS A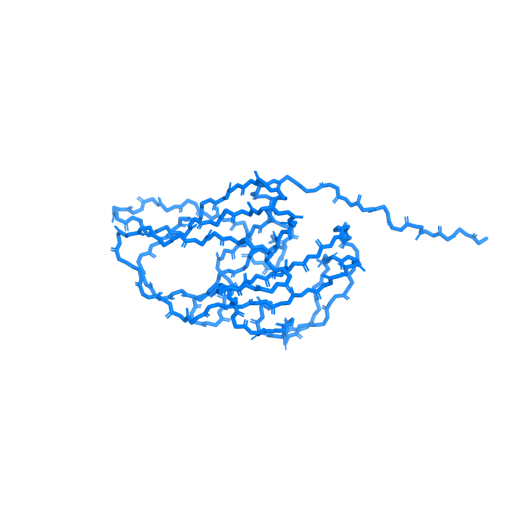 1 90 ? 14.381 5.594 -2.496 1.00 94.12 90 LYS A N 1
ATOM 705 C CA . LYS A 1 90 ? 13.610 6.693 -3.073 1.00 94.12 90 LYS A CA 1
ATOM 706 C C . LYS A 1 90 ? 12.931 7.483 -1.960 1.00 94.12 90 LYS A C 1
ATOM 708 O O . LYS A 1 90 ? 12.147 6.924 -1.201 1.00 94.12 90 LYS A O 1
ATOM 713 N N . ILE A 1 91 ? 13.208 8.781 -1.887 1.00 94.50 91 ILE A N 1
ATOM 714 C CA . ILE A 1 91 ? 12.567 9.679 -0.926 1.00 94.50 91 ILE A CA 1
ATOM 715 C C . ILE A 1 91 ? 11.267 10.198 -1.534 1.00 94.50 91 ILE A C 1
ATOM 717 O O . ILE A 1 91 ? 11.275 10.820 -2.596 1.00 94.50 91 ILE A O 1
ATOM 721 N N . MET A 1 92 ? 10.160 9.983 -0.835 1.00 93.69 92 MET A N 1
ATOM 722 C CA . MET A 1 92 ? 8.846 10.496 -1.201 1.00 93.69 92 MET A CA 1
ATOM 723 C C . MET A 1 92 ? 8.343 11.447 -0.121 1.00 93.69 92 MET A C 1
ATOM 725 O O . MET A 1 92 ? 8.383 11.135 1.070 1.00 93.69 92 MET A O 1
ATOM 729 N N . LYS A 1 93 ? 7.870 12.623 -0.537 1.00 93.00 93 LYS A N 1
ATOM 730 C CA . LYS A 1 93 ? 7.260 13.607 0.363 1.00 93.00 93 LYS A CA 1
ATOM 731 C C . LYS A 1 93 ? 5.804 13.221 0.604 1.00 93.00 93 LYS A C 1
ATOM 733 O O . LYS A 1 93 ? 5.051 13.078 -0.355 1.00 93.00 93 LYS A O 1
ATOM 738 N N . THR A 1 94 ? 5.417 13.089 1.864 1.00 91.00 94 THR A N 1
ATOM 739 C CA . THR A 1 94 ? 4.054 12.773 2.307 1.00 91.00 94 THR A CA 1
ATOM 740 C C . THR A 1 94 ? 3.510 13.919 3.150 1.00 91.00 94 THR A C 1
ATOM 742 O O . THR A 1 94 ? 4.230 14.871 3.468 1.00 91.00 94 THR A O 1
ATOM 745 N N . LYS A 1 95 ? 2.240 13.830 3.555 1.00 86.56 95 LYS A N 1
ATOM 746 C CA . LYS A 1 95 ? 1.604 14.903 4.332 1.00 86.56 95 LYS A CA 1
ATOM 747 C C . LYS A 1 95 ? 2.255 15.067 5.705 1.00 86.56 95 LYS A C 1
ATOM 749 O O . LYS A 1 95 ? 2.270 16.159 6.262 1.00 86.56 95 LYS A O 1
ATOM 754 N N . ASN A 1 96 ? 2.803 13.971 6.226 1.00 84.19 96 ASN A N 1
ATOM 755 C CA . ASN A 1 96 ? 3.371 13.874 7.565 1.00 84.19 96 ASN A CA 1
ATOM 756 C C . ASN A 1 96 ? 4.911 13.822 7.549 1.00 84.19 96 ASN A C 1
ATOM 758 O O . ASN A 1 96 ? 5.511 13.395 8.532 1.00 84.19 96 ASN A O 1
ATOM 762 N N . GLY A 1 97 ? 5.555 14.227 6.447 1.00 89.81 97 GLY A N 1
ATOM 763 C CA . GLY A 1 97 ? 7.012 14.293 6.333 1.00 89.81 97 GLY A CA 1
ATOM 764 C C . GLY A 1 97 ? 7.547 13.581 5.094 1.00 89.81 97 GLY A C 1
ATOM 765 O O . GLY A 1 97 ? 7.156 13.881 3.967 1.00 89.81 97 GLY A O 1
ATOM 766 N N . THR A 1 98 ? 8.494 12.667 5.290 1.00 93.62 98 THR A N 1
ATOM 767 C CA . THR A 1 98 ? 9.148 11.939 4.196 1.00 93.62 98 THR A CA 1
ATOM 768 C C . THR A 1 98 ? 9.254 10.459 4.502 1.00 93.62 98 THR A C 1
ATOM 770 O O . THR A 1 98 ? 9.653 10.083 5.602 1.00 93.62 98 THR A O 1
ATOM 773 N N . ILE A 1 99 ? 8.975 9.636 3.498 1.00 94.69 99 ILE A N 1
ATOM 774 C CA . ILE A 1 99 ? 9.103 8.180 3.552 1.00 94.69 99 ILE A CA 1
ATOM 775 C C . ILE A 1 99 ? 10.140 7.730 2.527 1.00 94.69 99 ILE A C 1
ATOM 777 O O . ILE A 1 99 ? 10.241 8.303 1.440 1.00 94.69 99 ILE A O 1
ATOM 781 N N . LYS A 1 100 ? 10.926 6.714 2.887 1.00 94.56 100 LYS A N 1
ATOM 782 C CA . LYS A 1 100 ? 11.833 6.013 1.979 1.00 94.56 100 LYS A CA 1
ATOM 783 C C . LYS A 1 100 ? 11.169 4.762 1.412 1.00 94.56 100 LYS A C 1
ATOM 785 O O . LYS A 1 100 ? 10.522 4.021 2.148 1.00 94.56 100 LYS A O 1
ATOM 790 N N . GLY A 1 101 ? 11.373 4.526 0.121 1.00 94.50 101 GLY A N 1
ATOM 791 C CA . GLY A 1 101 ? 10.819 3.397 -0.615 1.00 94.50 101 GLY A CA 1
ATOM 792 C C . GLY A 1 101 ? 9.742 3.844 -1.592 1.00 94.50 101 GLY A C 1
ATOM 793 O O . GLY A 1 101 ? 8.777 4.491 -1.196 1.00 94.50 101 GLY A O 1
ATOM 794 N N . GLY A 1 102 ? 9.885 3.500 -2.865 1.00 95.31 102 GLY A N 1
ATOM 795 C CA . GLY A 1 102 ? 8.868 3.763 -3.878 1.00 95.31 102 GLY A CA 1
ATOM 796 C C . GLY A 1 102 ? 9.274 3.229 -5.243 1.00 95.31 102 GLY A C 1
ATOM 797 O O . GLY A 1 102 ? 10.430 2.867 -5.455 1.00 95.31 102 GLY A O 1
ATOM 798 N N . PHE A 1 103 ? 8.333 3.193 -6.179 1.00 95.12 103 PHE A N 1
ATOM 799 C CA . PHE A 1 103 ? 8.607 2.779 -7.550 1.00 95.12 103 PHE A CA 1
ATOM 800 C C . PHE A 1 103 ? 9.418 3.838 -8.288 1.00 95.12 103 PHE A C 1
ATOM 802 O O . PHE A 1 103 ? 9.263 5.033 -8.050 1.00 95.12 103 PHE A O 1
ATOM 809 N N . SER A 1 104 ? 10.295 3.414 -9.188 1.00 92.69 104 SER A N 1
ATOM 810 C CA . SER A 1 104 ? 11.147 4.336 -9.947 1.00 92.69 104 SER A CA 1
ATOM 811 C C . SER A 1 104 ? 10.489 4.806 -11.247 1.00 92.69 104 SER A C 1
ATOM 813 O O . SER A 1 104 ? 10.864 5.852 -11.769 1.00 92.69 104 SER A O 1
ATOM 815 N N . TYR A 1 105 ? 9.511 4.051 -11.761 1.00 90.31 105 TYR A N 1
ATOM 816 C CA . TYR A 1 105 ? 8.918 4.279 -13.080 1.00 90.31 105 TYR A CA 1
ATOM 817 C C . TYR A 1 105 ? 7.407 4.034 -13.102 1.00 90.31 105 TYR A C 1
ATOM 819 O O . TYR A 1 105 ? 6.907 3.183 -12.366 1.00 90.31 105 TYR A O 1
ATOM 827 N N . ASN A 1 106 ? 6.713 4.724 -14.020 1.00 89.31 106 ASN A N 1
ATOM 828 C CA . ASN A 1 106 ? 5.278 4.581 -14.313 1.00 89.31 106 ASN A CA 1
ATOM 829 C C . ASN A 1 106 ? 4.392 4.623 -13.064 1.00 89.31 106 ASN A C 1
ATOM 831 O O . ASN A 1 106 ? 3.469 3.825 -12.909 1.00 89.31 106 ASN A O 1
ATOM 835 N N . GLU A 1 107 ? 4.715 5.543 -12.160 1.00 91.62 107 GLU A N 1
ATOM 836 C CA . GLU A 1 107 ? 4.014 5.685 -10.896 1.00 91.62 107 GLU A CA 1
ATOM 837 C C . GLU A 1 107 ? 2.575 6.137 -11.105 1.00 91.62 107 GLU A C 1
ATOM 839 O O . GLU A 1 107 ? 2.308 7.125 -11.793 1.00 91.62 107 GLU A O 1
ATOM 844 N N . HIS A 1 108 ? 1.648 5.448 -10.452 1.00 91.69 108 HIS A N 1
ATOM 845 C CA . HIS A 1 108 ? 0.249 5.838 -10.444 1.00 91.69 108 HIS A CA 1
ATOM 846 C C . HIS A 1 108 ? -0.367 5.588 -9.073 1.00 91.69 108 HIS A C 1
ATOM 848 O O . HIS A 1 108 ? -0.095 4.571 -8.441 1.00 91.69 108 HIS A O 1
ATOM 854 N N . PHE A 1 109 ? -1.219 6.506 -8.622 1.00 92.44 109 PHE A N 1
ATOM 855 C CA . PHE A 1 109 ? -1.923 6.389 -7.351 1.00 92.44 109 PHE A CA 1
ATOM 856 C C . PHE A 1 109 ? -3.425 6.301 -7.598 1.00 92.44 109 PHE A C 1
ATOM 858 O O . PHE A 1 109 ? -4.023 7.197 -8.194 1.00 92.44 109 PHE A O 1
ATOM 865 N N . GLY A 1 110 ? -4.029 5.238 -7.082 1.00 92.12 110 GLY A N 1
ATOM 866 C CA . GLY A 1 110 ? -5.462 4.998 -7.088 1.00 92.12 110 GLY A CA 1
ATOM 867 C C . GLY A 1 110 ? -6.008 4.808 -5.676 1.00 92.12 110 GLY A C 1
ATOM 868 O O . GLY A 1 110 ? -5.264 4.569 -4.726 1.00 92.12 110 GLY A O 1
ATOM 869 N N . LYS A 1 111 ? -7.326 4.898 -5.528 1.00 93.19 111 LYS A N 1
ATOM 870 C CA . LYS A 1 111 ? -8.047 4.589 -4.291 1.00 93.19 111 LYS A CA 1
ATOM 871 C C . LYS A 1 111 ? -9.454 4.091 -4.577 1.00 93.19 111 LYS A C 1
ATOM 873 O O . LYS A 1 111 ? -9.983 4.284 -5.674 1.00 93.19 111 LYS A O 1
ATOM 878 N N . ASP A 1 112 ? -10.078 3.529 -3.556 1.00 93.12 112 ASP A N 1
ATOM 879 C CA . ASP A 1 112 ? -11.526 3.360 -3.499 1.00 93.12 112 ASP A CA 1
ATOM 880 C C . ASP A 1 112 ? -12.135 4.266 -2.412 1.00 93.12 112 ASP A C 1
ATOM 882 O O . ASP A 1 112 ? -11.431 4.917 -1.629 1.00 93.12 112 ASP A O 1
ATOM 886 N N . ASN A 1 113 ? -13.460 4.366 -2.389 1.00 92.75 113 ASN A N 1
ATOM 887 C CA . ASN A 1 113 ? -14.191 4.954 -1.277 1.00 92.75 113 ASN A CA 1
ATOM 888 C C . ASN A 1 113 ? -13.981 4.135 0.011 1.00 92.75 113 ASN A C 1
ATOM 890 O O . ASN A 1 113 ? -13.703 2.939 -0.059 1.00 92.75 113 ASN A O 1
ATOM 894 N N . PRO A 1 114 ? -14.144 4.747 1.197 1.00 95.81 114 PRO A N 1
ATOM 895 C CA . PRO A 1 114 ? -14.209 3.994 2.440 1.00 95.81 114 PRO A CA 1
ATOM 896 C C . PRO A 1 114 ? -15.341 2.957 2.403 1.00 95.81 114 PRO A C 1
ATOM 898 O O . PRO A 1 114 ? -16.479 3.298 2.088 1.00 95.81 114 PRO A O 1
ATOM 901 N N . GLN A 1 115 ? -15.023 1.715 2.758 1.00 95.94 115 GLN A N 1
ATOM 902 C CA . GLN A 1 115 ? -15.947 0.587 2.822 1.00 95.94 115 GLN A CA 1
ATOM 903 C C . GLN A 1 115 ? -16.061 0.101 4.262 1.00 95.94 115 GLN A C 1
ATOM 905 O O . GLN A 1 115 ? -15.051 -0.065 4.951 1.00 95.94 115 GLN A O 1
ATOM 910 N N . SER A 1 116 ? -17.287 -0.124 4.725 1.00 95.69 116 SER A N 1
ATOM 911 C CA . SER A 1 116 ? -17.540 -0.728 6.032 1.00 95.69 116 SER A CA 1
ATOM 912 C C . SER A 1 116 ? -17.584 -2.243 5.898 1.00 95.69 116 SER A C 1
ATOM 914 O O . SER A 1 116 ? -18.366 -2.769 5.111 1.00 95.69 116 SER A O 1
ATOM 916 N N . LEU A 1 117 ? -16.737 -2.924 6.665 1.00 94.06 117 LEU A N 1
ATOM 917 C CA . LEU A 1 117 ? -16.570 -4.369 6.628 1.00 94.06 117 LEU A CA 1
ATOM 918 C C . LEU A 1 117 ? -16.948 -4.978 7.981 1.00 94.06 117 LEU A C 1
ATOM 920 O O . LEU A 1 117 ? -16.513 -4.498 9.036 1.00 94.06 117 LEU A O 1
ATOM 924 N N . TYR A 1 118 ? -17.783 -6.012 7.918 1.00 93.50 118 TYR A N 1
ATOM 925 C CA . TYR A 1 118 ? -18.337 -6.753 9.042 1.00 93.50 118 TYR A CA 1
ATOM 926 C C . TYR A 1 118 ? -18.355 -8.245 8.705 1.00 93.50 118 TYR A C 1
ATOM 928 O O . TYR A 1 118 ? -19.275 -8.724 8.044 1.00 93.50 118 TYR A O 1
ATOM 936 N N . ASN A 1 119 ? -17.335 -8.974 9.162 1.00 92.56 119 ASN A N 1
ATOM 937 C CA . ASN A 1 119 ? -17.158 -10.412 8.935 1.00 92.56 119 ASN A CA 1
ATOM 938 C C . ASN A 1 119 ? -17.241 -10.813 7.448 1.00 92.56 119 ASN A C 1
ATOM 940 O O . ASN A 1 119 ? -17.778 -11.870 7.116 1.00 92.56 119 ASN A O 1
ATOM 944 N N . ASN A 1 120 ? -16.759 -9.960 6.540 1.00 91.94 120 ASN A N 1
ATOM 945 C CA . ASN A 1 120 ? -16.843 -10.193 5.101 1.00 91.94 120 ASN A CA 1
ATOM 946 C C . ASN A 1 120 ? -15.501 -9.979 4.398 1.00 91.94 120 ASN A C 1
ATOM 948 O O . ASN A 1 120 ? -14.593 -9.323 4.915 1.00 91.94 120 ASN A O 1
ATOM 952 N N . VAL A 1 121 ? -15.410 -10.523 3.186 1.00 93.69 121 VAL A N 1
ATOM 953 C CA . VAL A 1 121 ? -14.266 -10.350 2.291 1.00 93.69 121 VAL A CA 1
ATOM 954 C C . VAL A 1 121 ? -14.636 -9.334 1.219 1.00 93.69 121 VAL A C 1
ATOM 956 O O . VAL A 1 121 ? -15.628 -9.502 0.512 1.00 93.69 121 VAL A O 1
ATOM 959 N N . LEU A 1 122 ? -13.842 -8.275 1.100 1.00 94.69 122 LEU A N 1
ATOM 960 C CA . LEU A 1 122 ? -13.891 -7.346 -0.021 1.00 94.69 122 LEU A CA 1
ATOM 961 C C . LEU A 1 122 ? -12.774 -7.695 -1.006 1.00 94.69 122 LEU A C 1
ATOM 963 O O . LEU A 1 122 ? -11.599 -7.693 -0.642 1.00 94.69 122 LEU A O 1
ATOM 967 N N . GLU A 1 123 ? -13.133 -7.994 -2.252 1.00 95.06 123 GLU A N 1
ATOM 968 C CA . GLU A 1 123 ? -12.171 -8.371 -3.288 1.00 95.06 123 GLU A CA 1
ATOM 969 C C . GLU A 1 123 ? -11.927 -7.235 -4.286 1.00 95.06 123 GLU A C 1
ATOM 971 O O . GLU A 1 123 ? -12.858 -6.697 -4.883 1.00 95.06 123 GLU A O 1
ATOM 976 N N . TYR A 1 124 ? -10.653 -6.930 -4.528 1.00 92.06 124 TYR A N 1
ATOM 977 C CA . TYR A 1 124 ? -10.195 -6.075 -5.617 1.00 92.06 124 TYR A CA 1
ATOM 978 C C . TYR A 1 124 ? -9.441 -6.914 -6.645 1.00 92.06 124 TYR A C 1
ATOM 980 O O . TYR A 1 124 ? -8.469 -7.596 -6.319 1.00 92.06 124 TYR A O 1
ATOM 988 N N . ARG A 1 125 ? -9.856 -6.819 -7.910 1.00 90.44 125 ARG A N 1
ATOM 989 C CA . ARG A 1 125 ? -9.134 -7.385 -9.055 1.00 90.44 125 ARG A CA 1
ATOM 990 C C . ARG A 1 125 ? -8.571 -6.239 -9.879 1.00 90.44 125 ARG A C 1
ATOM 992 O O . ARG A 1 125 ? -9.293 -5.593 -10.634 1.00 90.44 125 ARG A O 1
ATOM 999 N N . LEU A 1 126 ? -7.285 -5.966 -9.694 1.00 86.25 126 LEU A N 1
ATOM 1000 C CA . LEU A 1 126 ? -6.582 -4.862 -10.336 1.00 86.25 126 LEU A CA 1
ATOM 1001 C C . LEU A 1 126 ? -6.167 -5.288 -11.743 1.00 86.25 126 LEU A C 1
ATOM 1003 O O . LEU A 1 126 ? -5.046 -5.737 -11.991 1.00 86.25 126 LEU A O 1
ATOM 1007 N N . ILE A 1 127 ? -7.120 -5.187 -12.665 1.00 71.81 127 ILE A N 1
ATOM 1008 C CA . ILE A 1 127 ? -6.880 -5.385 -14.090 1.00 71.81 127 ILE A CA 1
ATOM 1009 C C . ILE A 1 127 ? -6.481 -4.028 -14.660 1.00 71.81 127 ILE A C 1
ATOM 1011 O O . ILE A 1 127 ? -7.326 -3.153 -14.842 1.00 71.81 127 ILE A O 1
ATOM 1015 N N . LEU A 1 128 ? -5.188 -3.840 -14.922 1.00 59.41 128 LEU A N 1
ATOM 1016 C CA . LEU A 1 128 ? -4.679 -2.610 -15.521 1.00 59.41 128 LEU A CA 1
ATOM 1017 C C . LEU A 1 128 ? -5.054 -2.622 -17.008 1.00 59.41 128 LEU A C 1
ATOM 1019 O O . LEU A 1 128 ? -4.323 -3.130 -17.858 1.00 59.41 128 LEU A O 1
ATOM 1023 N N . GLN A 1 129 ? -6.256 -2.136 -17.312 1.00 51.81 129 GLN A N 1
ATOM 1024 C CA . GLN A 1 129 ? -6.738 -1.998 -18.680 1.00 51.81 129 GLN A CA 1
ATOM 1025 C C . GLN A 1 129 ? -6.319 -0.629 -19.214 1.00 51.81 129 GLN A C 1
ATOM 1027 O O . GLN A 1 129 ? -6.666 0.395 -18.634 1.00 51.81 129 GLN A O 1
ATOM 1032 N N . GLN A 1 130 ? -5.615 -0.599 -20.349 1.00 45.62 130 GLN A N 1
ATOM 1033 C CA . GLN A 1 130 ? -5.256 0.659 -21.017 1.00 45.62 130 GLN A CA 1
ATOM 1034 C C . GLN A 1 130 ? -6.471 1.433 -21.565 1.00 45.62 130 GLN A C 1
ATOM 1036 O O . GLN A 1 130 ? -6.273 2.546 -22.023 1.00 45.62 130 GLN A O 1
ATOM 1041 N N . ASN A 1 131 ? -7.692 0.877 -21.494 1.00 42.47 131 ASN A N 1
ATOM 1042 C CA . ASN A 1 131 ? -8.977 1.488 -21.866 1.00 42.47 131 ASN A CA 1
ATOM 1043 C C . ASN A 1 131 ? -10.152 0.638 -21.309 1.00 42.47 131 ASN A C 1
ATOM 1045 O O . ASN A 1 131 ? -10.792 -0.083 -22.073 1.00 42.47 131 ASN A O 1
ATOM 1049 N N . GLY A 1 132 ? -10.401 0.619 -19.991 1.00 37.78 132 GLY A N 1
ATOM 1050 C CA . GLY A 1 132 ? -11.319 -0.366 -19.388 1.00 37.78 132 GLY A CA 1
ATOM 1051 C C . GLY A 1 132 ? -12.145 0.067 -18.170 1.00 37.78 132 GLY A C 1
ATOM 1052 O O . GLY A 1 132 ? -11.810 1.022 -17.480 1.00 37.78 132 GLY A O 1
ATOM 1053 N N . ASN A 1 133 ? -13.231 -0.676 -17.912 1.00 40.62 133 ASN A N 1
ATOM 1054 C CA . ASN A 1 133 ? -14.370 -0.337 -17.034 1.00 40.62 133 ASN A CA 1
ATOM 1055 C C . ASN A 1 133 ? -14.109 -0.332 -15.513 1.00 40.62 133 ASN A C 1
ATOM 1057 O O . ASN A 1 133 ? -14.990 0.074 -14.756 1.00 40.62 133 ASN A O 1
ATOM 1061 N N . PHE A 1 134 ? -12.944 -0.776 -15.036 1.00 52.50 134 PHE A N 1
ATOM 1062 C CA . PHE A 1 134 ? -12.579 -0.687 -13.620 1.00 52.50 134 PHE A CA 1
ATOM 1063 C C . PHE A 1 134 ? -11.462 0.341 -13.452 1.00 52.50 134 PHE A C 1
ATOM 1065 O O . PHE A 1 134 ? -10.283 0.028 -13.596 1.00 52.50 134 PHE A O 1
ATOM 1072 N N . SER A 1 135 ? -11.843 1.583 -13.155 1.00 58.38 135 SER A N 1
ATOM 1073 C CA . SER A 1 135 ? -10.900 2.624 -12.757 1.00 58.38 135 SER A CA 1
ATOM 1074 C C . SER A 1 135 ? -10.991 2.805 -11.253 1.00 58.38 135 SER A C 1
ATOM 1076 O O . SER A 1 135 ? -12.014 3.252 -10.732 1.00 58.38 135 SER A O 1
ATOM 1078 N N . THR A 1 136 ? -9.897 2.532 -10.544 1.00 66.25 136 THR A N 1
ATOM 1079 C CA . THR A 1 136 ? -9.712 3.116 -9.212 1.00 66.25 136 THR A CA 1
ATOM 1080 C C . THR A 1 136 ? -9.858 4.633 -9.325 1.00 66.25 136 THR A C 1
ATOM 1082 O O . THR A 1 136 ? -9.483 5.220 -10.346 1.00 66.25 136 THR A O 1
ATOM 1085 N N . LYS A 1 137 ? -10.392 5.294 -8.298 1.00 77.00 1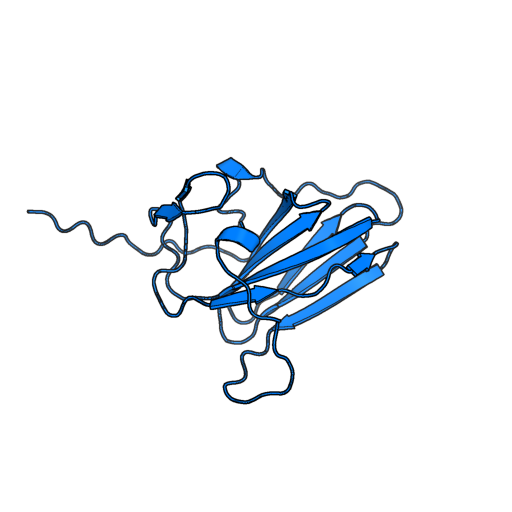37 LYS A N 1
ATOM 1086 C CA . LYS A 1 137 ? -10.420 6.759 -8.283 1.00 77.00 137 LYS A CA 1
ATOM 1087 C C . LYS A 1 137 ? -8.984 7.278 -8.214 1.00 77.00 137 LYS A C 1
ATOM 1089 O O . LYS A 1 137 ? -8.189 6.677 -7.492 1.00 77.00 137 LYS A O 1
ATOM 1094 N N . PRO A 1 138 ? -8.638 8.376 -8.900 1.00 77.19 138 PRO A N 1
ATOM 1095 C CA . PRO A 1 138 ? -7.302 8.945 -8.789 1.00 77.19 138 PRO A CA 1
ATOM 1096 C C . PRO A 1 138 ? -7.004 9.333 -7.333 1.00 77.19 138 PRO A C 1
ATOM 1098 O O . PRO A 1 138 ? -7.887 9.777 -6.590 1.00 77.19 138 PRO A O 1
ATOM 1101 N N . SER A 1 139 ? -5.752 9.157 -6.924 1.00 87.75 139 SER A N 1
ATOM 1102 C CA . SER A 1 139 ? -5.224 9.600 -5.633 1.00 87.75 139 SER A CA 1
ATOM 1103 C C . SER A 1 139 ? -3.810 10.162 -5.816 1.00 87.75 139 SER A C 1
ATOM 1105 O O . SER A 1 139 ? -3.378 10.445 -6.932 1.00 87.75 139 SER A O 1
ATOM 1107 N N . ASN A 1 140 ? -3.096 10.389 -4.718 1.00 87.94 140 ASN A N 1
ATOM 1108 C CA . ASN A 1 140 ? -1.739 10.916 -4.715 1.00 87.94 140 ASN A CA 1
ATOM 1109 C C . ASN A 1 140 ? -0.989 10.478 -3.449 1.00 87.94 140 ASN A C 1
ATOM 1111 O O . ASN A 1 140 ? -1.581 10.001 -2.478 1.00 87.94 140 ASN A O 1
ATOM 1115 N N . VAL A 1 141 ? 0.324 10.706 -3.447 1.00 87.31 141 VAL A N 1
ATOM 1116 C CA . VAL A 1 141 ? 1.225 10.358 -2.340 1.00 87.31 141 VAL A CA 1
ATOM 1117 C C . VAL A 1 141 ? 0.821 10.973 -0.989 1.00 87.31 141 VAL A C 1
ATOM 1119 O O . VAL A 1 141 ? 1.074 10.368 0.044 1.00 87.31 141 VAL A O 1
ATOM 1122 N N . GLN A 1 142 ? 0.168 12.143 -0.974 1.00 90.94 142 GLN A N 1
ATOM 1123 C CA . GLN A 1 142 ? -0.249 12.835 0.257 1.00 90.94 142 GLN A CA 1
ATOM 1124 C C . GLN A 1 142 ? -1.471 12.178 0.910 1.00 90.94 142 GLN A C 1
ATOM 1126 O O . GLN A 1 142 ? -1.677 12.293 2.118 1.00 90.94 142 GLN A O 1
ATOM 1131 N N . GLU A 1 143 ? -2.306 11.521 0.106 1.00 84.19 143 GLU A N 1
ATOM 1132 C CA . GLU A 1 143 ? -3.481 10.796 0.578 1.00 84.19 143 GLU A CA 1
ATOM 1133 C C . GLU A 1 143 ? -3.163 9.339 0.902 1.00 84.19 143 GLU A C 1
ATOM 1135 O O . GLU A 1 143 ? -3.636 8.830 1.919 1.00 84.19 143 GLU A O 1
ATOM 1140 N N . ALA A 1 144 ? -2.373 8.676 0.055 1.00 82.75 144 ALA A N 1
ATOM 1141 C CA . ALA A 1 144 ? -2.100 7.247 0.160 1.00 82.75 144 ALA A CA 1
ATOM 1142 C C . ALA A 1 144 ? -1.174 6.898 1.336 1.00 82.75 144 ALA A C 1
ATOM 1144 O O . ALA A 1 144 ? -1.335 5.836 1.945 1.00 82.75 144 ALA A O 1
ATOM 1145 N N . LEU A 1 145 ? -0.247 7.799 1.687 1.00 88.31 145 LEU A N 1
ATOM 1146 C CA . LEU A 1 145 ? 0.811 7.586 2.682 1.00 88.31 145 LEU A CA 1
ATOM 1147 C C . LEU A 1 145 ? 0.684 8.585 3.833 1.00 88.31 145 LEU A C 1
ATOM 1149 O O . LEU A 1 145 ? 0.520 8.128 4.988 1.00 88.31 145 LEU A O 1
#

Foldseek 3Di:
DDPPPQAQDDDEWQDDLQCVPANHADDDPDDQKEKEKEAAAAWKKWKFKDDPQGTNHITIYGHRGMDMHIDAWFKIKMKIWTAARKGQQDWDQELVGIHGIDHPGPIFMFIAPIDTTTSYYHYHYHDPDPDDDDGGHGDDRHRRD

Sequence (145 aa):
MCVSIASAQHLYTGATPYSQYYGENPSCEEYGCSQIKVTTSNSDVLVTIKKKGKVVRHAFIEANDSYTFSFANGTYQVFFYYGKGWNPNKIMKTKNGTIKGGFSYNEHFGKDNPQSLYNNVLEYRLILQQNGNFSTKPSNVQEAL

Secondary structure (DSSP, 8-state):
------PPPP--TT--TTHHHH-------SSS-EEEEEEESSSEEEEEEEETTEEEEEEEE-TT-EEEEEE-SEEEEEEEEEEEEEEEEEEEEETTEEEEEEEEEEEEEEE---EEESS-EEEEEE---TT-S-PPEE--HHHH-

Radius of gyration: 15.22 Å; chains: 1; bounding box: 51×29×39 Å

pLDDT: mean 87.02, std 15.61, range [33.91, 98.12]

Organism: NCBI:txid1848903